Protein AF-A0A1M5T8Z6-F1 (afdb_monomer_lite)

Sequence (90 aa):
MNITPNNSIASHRTGALVGLCDWDITAKLGFSPNIEDDPDKVVNSWGFDVDGKPCAIWDYKGSHKRGIFSTFGPRDVLRRLFGDHYVSDR

Organism: NCBI:txid1437360

Secondary structure (DSSP, 8-state):
--EEE-S---SS--EEEES--HHHHHHHHTS-------TTTEEEEEEEEETTEEEEEEEETTTGGGTEEEEES-HHHHHHHHGGGEEE--

pLDDT: mean 90.71, std 6.5, range [57.84, 96.06]

Radius of gyration: 11.6 Å; chains: 1; bounding box: 26×28×24 Å

Foldseek 3Di:
DDKAFDADDDPDFFWKFADDAQVVVCVLRVHHQDYDDDVQFFDGKTWIDDVNWTKIWTDTVPCNVRRMITMDTDPVRVCVRRPPRIGGDD

Structure (mmCIF, N/CA/C/O backbone):
data_AF-A0A1M5T8Z6-F1
#
_entry.id   AF-A0A1M5T8Z6-F1
#
loop_
_atom_site.group_PDB
_atom_site.id
_atom_site.type_symbol
_atom_site.label_atom_id
_atom_site.label_alt_id
_atom_site.label_comp_id
_atom_site.label_asym_id
_atom_site.label_entity_id
_atom_site.label_seq_id
_atom_site.pdbx_PDB_ins_code
_atom_site.Cartn_x
_atom_site.Cartn_y
_atom_site.Cartn_z
_atom_site.occupancy
_atom_site.B_iso_or_equiv
_atom_site.auth_seq_id
_atom_site.auth_comp_id
_atom_site.auth_asym_id
_atom_site.auth_atom_id
_atom_site.pdbx_PDB_model_num
ATOM 1 N N . MET A 1 1 ? -14.493 -9.891 3.424 1.00 79.06 1 MET A N 1
ATOM 2 C CA . MET A 1 1 ? -13.355 -9.140 3.977 1.00 79.06 1 MET A CA 1
ATOM 3 C C . MET A 1 1 ? -13.727 -7.690 3.805 1.00 79.06 1 MET A C 1
ATOM 5 O O . MET A 1 1 ? -14.074 -7.324 2.687 1.00 79.06 1 MET A O 1
ATOM 9 N N . ASN A 1 2 ? -13.803 -6.935 4.889 1.00 91.69 2 ASN A N 1
ATOM 10 C CA . ASN A 1 2 ? -14.183 -5.534 4.840 1.00 91.69 2 ASN A CA 1
ATOM 11 C C . ASN A 1 2 ? -12.914 -4.686 4.775 1.00 91.69 2 ASN A C 1
ATOM 13 O O . ASN A 1 2 ? -12.094 -4.769 5.689 1.00 91.69 2 ASN A O 1
ATOM 17 N N . ILE A 1 3 ? -12.752 -3.928 3.693 1.00 95.44 3 ILE A N 1
ATOM 18 C CA . ILE A 1 3 ? -11.641 -2.993 3.508 1.00 95.44 3 ILE A CA 1
ATOM 19 C C . ILE A 1 3 ? -12.206 -1.593 3.705 1.00 95.44 3 ILE A C 1
ATOM 21 O O . ILE A 1 3 ? -13.139 -1.207 3.003 1.00 95.44 3 ILE A O 1
ATOM 25 N N . THR A 1 4 ? -11.641 -0.842 4.643 1.00 95.69 4 THR A N 1
ATOM 26 C CA . THR A 1 4 ? -12.045 0.541 4.904 1.00 95.69 4 THR A CA 1
ATOM 27 C C . THR A 1 4 ? -10.832 1.449 4.728 1.00 95.69 4 THR A C 1
ATOM 29 O O . THR A 1 4 ? -9.832 1.214 5.407 1.00 95.69 4 THR A O 1
ATOM 32 N N . PRO A 1 5 ? -10.877 2.473 3.858 1.00 95.25 5 PRO A N 1
ATOM 33 C CA . PRO A 1 5 ? -9.789 3.438 3.763 1.00 95.25 5 PRO A CA 1
ATOM 34 C C . PRO A 1 5 ? -9.645 4.198 5.085 1.00 95.25 5 PRO A C 1
ATOM 36 O O . PRO A 1 5 ? -10.639 4.573 5.711 1.00 95.25 5 PRO A O 1
ATOM 39 N N . ASN A 1 6 ? -8.407 4.441 5.504 1.00 89.88 6 ASN A N 1
ATOM 40 C CA . ASN A 1 6 ? -8.089 5.263 6.665 1.00 89.88 6 ASN A CA 1
ATOM 41 C C . ASN A 1 6 ? -6.974 6.259 6.320 1.00 89.88 6 ASN A C 1
ATOM 43 O O . ASN A 1 6 ? -6.200 6.049 5.392 1.00 89.88 6 ASN A O 1
ATOM 47 N N . ASN A 1 7 ? -6.880 7.353 7.072 1.00 84.31 7 ASN A N 1
ATOM 48 C CA . ASN A 1 7 ? -5.900 8.412 6.807 1.00 84.31 7 ASN A CA 1
ATOM 49 C C . ASN A 1 7 ? -4.635 8.247 7.666 1.00 84.31 7 ASN A C 1
ATOM 51 O O . ASN A 1 7 ? -4.050 9.237 8.100 1.00 84.31 7 ASN A O 1
ATOM 55 N N . SER A 1 8 ? -4.254 7.006 7.982 1.00 79.88 8 SER A N 1
ATOM 56 C CA . SER A 1 8 ? -3.107 6.706 8.838 1.00 79.88 8 SER A CA 1
ATOM 57 C C . SER A 1 8 ? -2.091 5.848 8.095 1.00 79.88 8 SER A C 1
ATOM 59 O O . SER A 1 8 ? -2.414 4.766 7.608 1.00 79.88 8 SER A O 1
ATOM 61 N N . ILE A 1 9 ? -0.845 6.315 8.048 1.00 75.56 9 ILE A N 1
ATOM 62 C CA . ILE A 1 9 ? 0.301 5.506 7.629 1.00 75.56 9 ILE A CA 1
ATOM 63 C C . ILE A 1 9 ? 0.975 4.895 8.851 1.00 75.56 9 ILE A C 1
ATOM 65 O O . ILE A 1 9 ? 1.156 5.539 9.885 1.00 75.56 9 ILE A O 1
ATOM 69 N N . ALA A 1 10 ? 1.383 3.638 8.728 1.00 77.50 10 ALA A N 1
ATOM 70 C CA . ALA A 1 10 ? 2.249 3.026 9.721 1.00 77.50 10 ALA A CA 1
ATOM 71 C C . ALA A 1 10 ? 3.699 3.518 9.579 1.00 77.50 10 ALA A C 1
ATOM 73 O O . ALA A 1 10 ? 4.122 3.981 8.526 1.00 77.50 10 ALA A O 1
ATOM 74 N N . SER A 1 11 ? 4.487 3.407 10.648 1.00 76.19 11 SER A N 1
ATOM 75 C CA . SER A 1 11 ? 5.845 3.967 10.705 1.00 76.19 11 SER A CA 1
ATOM 76 C C . SER A 1 11 ? 6.948 3.055 10.156 1.00 76.19 11 SER A C 1
ATOM 78 O O . SER A 1 11 ? 8.109 3.459 10.119 1.00 76.19 11 SER A O 1
ATOM 80 N N . HIS A 1 12 ? 6.629 1.815 9.775 1.00 85.12 12 HIS A N 1
ATOM 81 C CA . HIS A 1 12 ? 7.619 0.841 9.316 1.00 85.12 12 HIS A CA 1
ATOM 82 C C . HIS A 1 12 ? 7.029 -0.161 8.322 1.00 85.12 12 HIS A C 1
ATOM 84 O O . HIS A 1 12 ? 5.819 -0.355 8.244 1.00 85.12 12 HIS A O 1
ATOM 90 N N . ARG A 1 13 ? 7.917 -0.818 7.577 1.00 91.38 13 ARG A N 1
ATOM 91 C CA . ARG A 1 13 ? 7.602 -1.849 6.585 1.00 91.38 13 ARG A CA 1
ATOM 92 C C . ARG A 1 13 ? 7.611 -3.244 7.224 1.00 91.38 13 ARG A C 1
ATOM 94 O O . ARG A 1 13 ? 8.481 -3.534 8.040 1.00 91.38 13 ARG A O 1
ATOM 101 N N . THR A 1 14 ? 6.678 -4.107 6.820 1.00 93.88 14 THR A N 1
ATOM 102 C CA . THR A 1 14 ? 6.609 -5.534 7.207 1.00 93.88 14 THR A CA 1
ATOM 103 C C . THR A 1 14 ? 6.686 -6.499 6.017 1.00 93.88 14 THR A C 1
ATOM 105 O O . THR A 1 14 ? 6.733 -7.718 6.200 1.00 93.88 14 THR A O 1
ATOM 108 N N . GLY A 1 15 ? 6.684 -5.984 4.788 1.00 94.00 15 GLY A N 1
ATOM 109 C CA . GLY A 1 15 ? 6.772 -6.790 3.576 1.00 94.00 15 GLY A CA 1
ATOM 110 C C . GLY A 1 15 ? 6.729 -5.954 2.306 1.00 94.00 15 GLY A C 1
ATOM 111 O O . GLY A 1 15 ? 6.885 -4.728 2.338 1.00 94.00 15 GLY A O 1
ATOM 112 N N . ALA A 1 16 ? 6.504 -6.627 1.184 1.00 95.19 16 ALA A N 1
ATOM 113 C 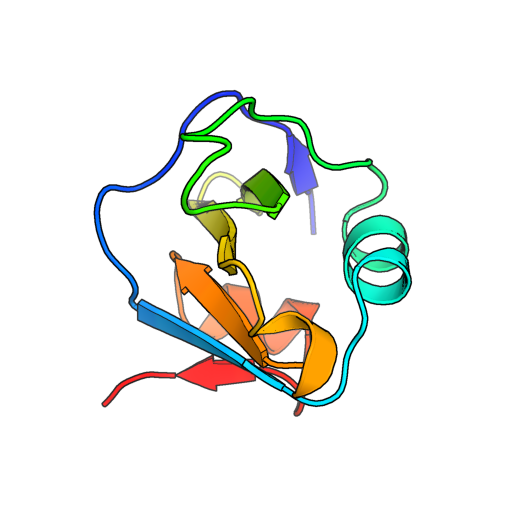CA . ALA A 1 16 ? 6.348 -6.003 -0.116 1.00 95.19 16 ALA A CA 1
ATOM 114 C C . ALA A 1 16 ? 5.299 -6.706 -0.987 1.00 95.19 16 ALA A C 1
ATOM 116 O O . ALA A 1 16 ? 5.078 -7.911 -0.867 1.00 95.19 16 ALA A O 1
ATOM 117 N N . LEU A 1 17 ? 4.703 -5.952 -1.909 1.00 95.06 17 LEU A N 1
ATOM 118 C CA . LEU A 1 17 ? 4.009 -6.486 -3.077 1.00 95.06 17 LEU A CA 1
ATOM 119 C C . LEU A 1 17 ? 4.959 -6.495 -4.268 1.00 95.06 17 LEU A C 1
ATOM 121 O O . 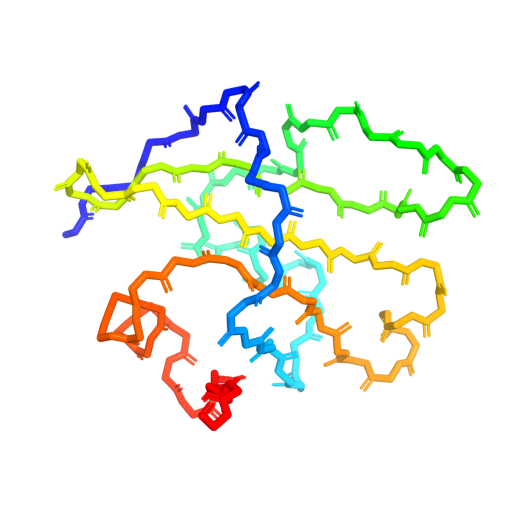LEU A 1 17 ? 5.704 -5.533 -4.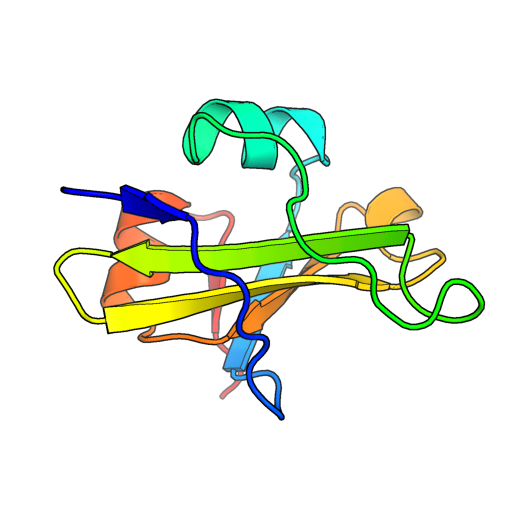458 1.00 95.06 17 LEU A O 1
ATOM 125 N N . VAL A 1 18 ? 4.924 -7.558 -5.066 1.00 94.50 18 VAL A N 1
ATOM 126 C CA . VAL A 1 18 ? 5.749 -7.721 -6.265 1.00 94.50 18 VAL A CA 1
ATOM 127 C C . VAL A 1 18 ? 4.904 -8.100 -7.479 1.00 94.50 18 VAL A C 1
ATOM 129 O O . VAL A 1 18 ? 3.955 -8.877 -7.379 1.00 94.50 18 VAL A O 1
ATOM 132 N N . GLY A 1 19 ? 5.266 -7.572 -8.647 1.00 92.44 19 GLY A N 1
ATOM 133 C CA . GLY A 1 19 ? 4.624 -7.919 -9.918 1.00 92.44 19 GLY A CA 1
ATOM 134 C C . GLY A 1 19 ? 3.206 -7.366 -10.086 1.00 92.44 19 GLY A C 1
ATOM 135 O O . GLY A 1 19 ? 2.433 -7.947 -10.838 1.00 92.44 19 GLY A O 1
ATOM 136 N N . LEU A 1 20 ? 2.874 -6.282 -9.384 1.00 92.06 20 LEU A N 1
ATOM 137 C CA . LEU A 1 20 ? 1.635 -5.514 -9.550 1.00 92.06 20 LEU A CA 1
ATOM 138 C C . LEU A 1 20 ? 1.967 -4.099 -10.034 1.00 92.06 20 LEU A C 1
ATOM 140 O O . LEU A 1 20 ? 3.120 -3.670 -9.935 1.00 92.06 20 LEU A O 1
ATOM 144 N N . CYS A 1 21 ? 0.972 -3.365 -10.524 1.00 92.50 21 CYS A N 1
ATOM 145 C CA . CYS A 1 21 ? 1.026 -1.908 -10.640 1.00 92.50 21 CYS A CA 1
ATOM 146 C C . CYS A 1 21 ? 0.064 -1.221 -9.652 1.00 92.50 21 CYS A C 1
ATOM 148 O O . CYS A 1 21 ? -0.709 -1.861 -8.937 1.00 92.50 21 CYS A O 1
ATOM 150 N N . ASP A 1 22 ? 0.122 0.105 -9.604 1.00 91.88 22 ASP A N 1
ATOM 151 C CA . ASP A 1 22 ? -0.749 0.962 -8.795 1.00 91.88 22 ASP A CA 1
ATOM 152 C C . ASP A 1 22 ? -2.240 0.764 -9.117 1.00 91.88 22 ASP A C 1
ATOM 154 O O . ASP A 1 22 ? -3.082 0.770 -8.212 1.00 91.88 22 ASP A O 1
ATOM 158 N N . TRP A 1 23 ? -2.564 0.518 -10.390 1.00 93.75 23 TRP A N 1
ATOM 159 C CA . TRP A 1 23 ? -3.926 0.210 -10.819 1.00 93.75 23 TRP A CA 1
ATOM 160 C C . TRP A 1 23 ? -4.430 -1.116 -10.244 1.00 93.75 23 TRP A C 1
ATOM 162 O O . TRP A 1 23 ? -5.559 -1.171 -9.760 1.00 93.75 23 TRP A O 1
ATOM 172 N N . ASP A 1 24 ? -3.603 -2.167 -10.227 1.00 94.81 24 ASP A N 1
ATOM 173 C CA . ASP A 1 24 ? -3.992 -3.463 -9.658 1.00 94.81 24 ASP A CA 1
ATOM 174 C C . ASP A 1 24 ? -4.287 -3.341 -8.159 1.00 94.81 24 ASP A C 1
ATOM 176 O O . ASP A 1 24 ? -5.275 -3.886 -7.662 1.00 94.81 24 ASP A O 1
ATOM 180 N N . ILE A 1 25 ? -3.448 -2.588 -7.440 1.00 94.81 25 ILE A N 1
ATOM 181 C CA . ILE A 1 25 ? -3.623 -2.316 -6.009 1.00 94.81 25 ILE A CA 1
ATOM 182 C C . ILE A 1 25 ? -4.927 -1.548 -5.781 1.00 94.81 25 ILE A C 1
ATOM 184 O O . ILE A 1 25 ? -5.759 -1.974 -4.981 1.00 94.81 25 ILE A O 1
ATOM 188 N N . THR A 1 26 ? -5.143 -0.466 -6.529 1.00 95.62 26 THR A N 1
ATOM 189 C CA . THR A 1 26 ? -6.363 0.353 -6.465 1.00 95.62 26 THR A CA 1
ATOM 190 C C . THR A 1 26 ? -7.613 -0.476 -6.760 1.00 95.62 26 THR A C 1
ATOM 192 O O . THR A 1 26 ? -8.584 -0.421 -6.007 1.00 95.62 26 THR A O 1
ATOM 195 N N . ALA A 1 27 ? -7.586 -1.309 -7.804 1.00 95.56 27 ALA A N 1
ATOM 196 C CA . ALA A 1 27 ? -8.695 -2.190 -8.159 1.00 95.56 27 ALA A CA 1
ATOM 197 C C . ALA A 1 27 ? -8.971 -3.232 -7.067 1.00 95.56 27 ALA A C 1
ATOM 199 O O . ALA A 1 27 ? -10.125 -3.576 -6.809 1.00 95.56 27 ALA A O 1
ATOM 200 N N . LYS A 1 28 ? -7.922 -3.723 -6.396 1.00 95.12 28 LYS A N 1
ATOM 201 C CA . LYS A 1 28 ? -8.047 -4.707 -5.320 1.00 95.12 28 LYS A CA 1
ATOM 202 C C . LYS A 1 28 ? -8.604 -4.113 -4.031 1.00 95.12 28 LYS A C 1
ATOM 204 O O . LYS A 1 28 ? -9.382 -4.777 -3.347 1.00 95.12 28 LYS A O 1
ATOM 209 N N . LEU A 1 29 ? -8.184 -2.896 -3.697 1.00 94.81 29 LEU A N 1
ATOM 210 C CA . LEU A 1 29 ? -8.619 -2.172 -2.507 1.00 94.81 29 LEU A CA 1
ATOM 211 C C . LEU A 1 29 ? -9.990 -1.508 -2.691 1.00 94.81 29 LEU A C 1
ATOM 213 O O . LEU A 1 29 ? -10.715 -1.330 -1.716 1.00 94.81 29 LEU A O 1
ATOM 217 N N . GLY A 1 30 ? -10.355 -1.172 -3.929 1.00 96.06 30 GLY A N 1
ATOM 218 C CA . GLY A 1 30 ? -11.603 -0.492 -4.272 1.00 96.06 30 GLY A CA 1
ATOM 219 C C . GLY A 1 30 ? -11.556 1.029 -4.101 1.00 96.06 30 GLY A C 1
ATOM 220 O O . GLY A 1 30 ? -12.599 1.675 -4.184 1.00 96.06 30 GLY A O 1
ATOM 221 N N . PHE A 1 31 ? -10.377 1.608 -3.857 1.00 95.88 31 PHE A N 1
ATOM 222 C CA . PHE A 1 31 ? -10.171 3.050 -3.729 1.00 95.88 31 PHE A CA 1
ATOM 223 C C . PHE A 1 31 ? -8.740 3.445 -4.138 1.00 95.88 31 PHE A C 1
ATOM 225 O O . PHE A 1 31 ? -7.801 2.653 -4.034 1.00 95.88 31 PHE A O 1
ATOM 232 N N . SER A 1 32 ? -8.596 4.673 -4.637 1.00 95.38 32 SER A N 1
ATOM 233 C CA . SER A 1 32 ? -7.324 5.275 -5.069 1.00 95.38 32 SER A CA 1
ATOM 234 C C . SER A 1 32 ? -6.402 5.599 -3.881 1.00 95.38 32 SER A C 1
ATOM 236 O O . SER A 1 32 ? -6.883 5.606 -2.749 1.00 95.38 32 SER A O 1
ATOM 238 N N . PRO A 1 33 ? -5.106 5.912 -4.098 1.00 94.69 33 PRO A N 1
ATOM 239 C CA . PRO A 1 33 ? -4.241 6.432 -3.038 1.00 94.69 33 PRO A CA 1
ATOM 240 C C . PRO A 1 33 ? -4.944 7.540 -2.251 1.00 94.69 33 PRO A C 1
ATOM 242 O O . PRO A 1 33 ? -5.496 8.471 -2.840 1.00 94.69 33 PRO A O 1
ATOM 245 N N . ASN A 1 34 ? -4.975 7.406 -0.929 1.00 94.19 34 ASN A N 1
ATOM 246 C CA . ASN A 1 34 ? -5.787 8.249 -0.053 1.00 94.19 34 ASN A CA 1
ATOM 247 C C . ASN A 1 34 ? -4.956 9.039 0.962 1.00 94.19 34 ASN A C 1
ATOM 249 O O . ASN A 1 34 ? -5.526 9.751 1.787 1.00 94.19 34 ASN A O 1
ATOM 253 N N . ILE A 1 35 ? -3.629 8.911 0.909 1.00 91.62 35 ILE A N 1
ATOM 254 C CA . ILE A 1 35 ? -2.712 9.622 1.793 1.00 91.62 35 ILE A CA 1
ATOM 255 C C . ILE A 1 35 ? -1.717 10.425 0.961 1.00 91.62 35 ILE A C 1
ATOM 257 O O . ILE A 1 35 ? -1.057 9.896 0.068 1.00 91.62 35 ILE A O 1
ATOM 261 N N . GLU A 1 36 ? -1.612 11.710 1.290 1.00 87.00 36 GLU A N 1
ATOM 262 C CA . GLU A 1 36 ? -0.549 12.590 0.819 1.00 87.00 36 GLU A CA 1
ATOM 263 C C . GLU A 1 36 ? 0.667 12.400 1.738 1.00 87.00 36 GLU A C 1
ATOM 265 O O . GLU A 1 36 ? 0.649 12.781 2.908 1.00 87.00 36 GLU A O 1
ATOM 270 N N . ASP A 1 37 ? 1.686 11.716 1.225 1.00 86.06 37 ASP A N 1
ATOM 271 C CA . ASP A 1 37 ? 2.956 11.444 1.909 1.00 86.06 37 ASP A CA 1
ATOM 272 C C . ASP A 1 37 ? 4.058 12.348 1.315 1.00 86.06 37 ASP A C 1
ATOM 274 O O . ASP A 1 37 ? 3.778 13.182 0.456 1.00 86.06 37 ASP A O 1
ATOM 278 N N . ASP A 1 38 ? 5.310 12.205 1.749 1.00 85.00 38 ASP A N 1
ATOM 279 C CA . ASP A 1 38 ? 6.444 12.991 1.247 1.00 85.00 38 ASP A CA 1
ATOM 280 C C . ASP A 1 38 ? 6.608 12.819 -0.284 1.00 85.00 38 ASP A C 1
ATOM 282 O O . ASP A 1 38 ? 7.079 11.761 -0.727 1.00 85.00 38 ASP A O 1
ATOM 286 N N . PRO A 1 39 ? 6.283 13.839 -1.108 1.00 85.88 39 PRO A N 1
ATOM 287 C CA . PRO A 1 39 ? 6.249 13.714 -2.567 1.00 85.88 39 PRO A CA 1
ATOM 288 C C . PRO A 1 39 ? 7.641 13.536 -3.191 1.00 85.88 39 PRO A C 1
ATOM 290 O O . PRO A 1 39 ? 7.766 13.084 -4.334 1.00 85.88 39 PRO A O 1
ATOM 293 N N . ASP A 1 40 ? 8.714 13.848 -2.455 1.00 86.62 40 ASP A N 1
ATOM 294 C CA . ASP A 1 40 ? 10.077 13.592 -2.920 1.00 86.62 40 ASP A CA 1
ATOM 295 C C . ASP A 1 40 ? 10.428 12.100 -2.850 1.00 86.62 40 ASP A C 1
ATOM 297 O O . ASP A 1 40 ? 11.295 11.625 -3.598 1.00 86.62 40 ASP A O 1
ATOM 301 N N . LYS A 1 41 ? 9.737 11.350 -1.983 1.00 86.06 41 LYS A N 1
ATOM 302 C CA . LYS A 1 41 ? 10.030 9.948 -1.666 1.00 86.06 41 LYS A CA 1
ATOM 303 C C . LYS A 1 41 ? 8.943 8.979 -2.103 1.00 86.06 41 LYS A C 1
ATOM 305 O O . LYS A 1 41 ? 9.284 7.867 -2.505 1.00 86.06 41 LYS A O 1
ATOM 310 N N . VAL A 1 42 ? 7.676 9.360 -2.017 1.00 89.69 42 VAL A N 1
ATOM 311 C CA . VAL A 1 42 ? 6.511 8.488 -2.193 1.00 89.69 42 VAL A CA 1
ATOM 312 C C . VAL A 1 42 ? 5.640 9.038 -3.316 1.00 89.69 42 VAL A C 1
ATOM 314 O O . VAL A 1 42 ? 5.334 10.222 -3.363 1.00 89.69 42 VAL A O 1
ATOM 317 N N . VAL A 1 43 ? 5.270 8.164 -4.250 1.00 90.69 43 VAL A N 1
ATOM 318 C CA . VAL A 1 43 ? 4.412 8.491 -5.397 1.00 90.69 43 VAL A CA 1
ATOM 319 C C . VAL A 1 43 ? 2.953 8.214 -5.063 1.00 90.69 43 VAL A C 1
ATOM 321 O O . VAL A 1 43 ? 2.090 9.031 -5.354 1.00 90.69 43 VAL A O 1
ATOM 324 N N . ASN A 1 44 ? 2.689 7.069 -4.433 1.00 92.69 44 ASN A N 1
ATOM 325 C CA . ASN A 1 44 ? 1.358 6.634 -4.037 1.00 92.69 44 ASN A CA 1
ATOM 326 C C . ASN A 1 44 ? 1.406 6.058 -2.620 1.00 92.69 44 ASN A C 1
ATOM 328 O O . ASN A 1 44 ? 2.314 5.287 -2.293 1.00 92.69 44 ASN A O 1
ATOM 332 N N . SER A 1 45 ? 0.418 6.401 -1.798 1.00 94.44 45 SER A N 1
ATOM 333 C CA . SER A 1 45 ? 0.281 5.891 -0.436 1.00 94.44 45 SER A CA 1
ATOM 334 C C . SER A 1 45 ? -1.171 5.500 -0.167 1.00 94.44 45 SER A C 1
ATOM 336 O O . SER A 1 45 ? -2.098 6.280 -0.411 1.00 94.44 45 SER A O 1
ATOM 338 N N . TRP A 1 46 ? -1.367 4.272 0.311 1.00 95.62 46 TRP A N 1
ATOM 339 C CA . TRP A 1 46 ? -2.667 3.745 0.720 1.00 95.62 46 TRP A CA 1
ATOM 340 C C . TRP A 1 46 ? -2.627 3.406 2.206 1.00 95.62 46 TRP A C 1
ATOM 342 O O . TRP A 1 46 ? -1.798 2.598 2.625 1.00 95.62 46 TRP A O 1
ATOM 352 N N . GLY A 1 47 ? -3.558 3.960 2.979 1.00 95.62 47 GLY A N 1
ATOM 353 C CA . GLY A 1 47 ? -3.853 3.537 4.349 1.00 95.62 47 GLY A CA 1
ATOM 354 C C . GLY A 1 47 ? -5.241 2.912 4.423 1.00 95.62 47 GLY A C 1
ATOM 355 O O . GLY A 1 47 ? -6.208 3.457 3.882 1.00 95.62 47 GLY A O 1
ATOM 356 N N . PHE A 1 48 ? -5.353 1.738 5.043 1.00 95.75 48 PHE A N 1
ATOM 357 C CA . PHE A 1 48 ? -6.630 1.042 5.183 1.00 95.75 48 PHE A CA 1
ATOM 358 C C . PHE A 1 48 ? -6.651 0.049 6.335 1.00 95.75 48 PHE A C 1
ATOM 360 O O . PHE A 1 48 ? -5.625 -0.455 6.781 1.00 95.75 48 PHE A O 1
ATOM 367 N N . ASP A 1 49 ? -7.855 -0.287 6.774 1.00 95.25 49 ASP A N 1
ATOM 368 C CA . ASP A 1 49 ? -8.108 -1.377 7.700 1.00 95.25 49 ASP A CA 1
ATOM 369 C C . ASP A 1 49 ? -8.746 -2.553 6.970 1.00 95.25 49 ASP A C 1
ATOM 371 O O . ASP A 1 49 ? -9.639 -2.380 6.140 1.00 95.25 49 ASP A O 1
ATOM 375 N N . VAL A 1 50 ? -8.320 -3.765 7.320 1.00 94.50 50 VAL A N 1
ATOM 376 C CA . VAL A 1 50 ? -8.923 -5.007 6.832 1.00 94.50 50 VAL A CA 1
ATOM 377 C C . VAL A 1 50 ? -9.484 -5.768 8.014 1.00 94.50 50 VAL A C 1
ATOM 379 O O . VAL A 1 50 ? -8.730 -6.256 8.857 1.00 94.50 50 VAL A O 1
ATOM 382 N N . ASP A 1 51 ? -10.810 -5.848 8.097 1.00 93.44 51 ASP A N 1
ATOM 383 C CA . ASP A 1 51 ? -11.516 -6.431 9.244 1.00 93.44 51 ASP A CA 1
ATOM 384 C C . ASP A 1 51 ? -11.008 -5.846 10.592 1.00 93.44 51 ASP A C 1
ATOM 386 O O . ASP A 1 51 ? -10.811 -6.565 11.572 1.00 93.44 51 ASP A O 1
ATOM 390 N N . GLY A 1 52 ? -10.735 -4.532 10.619 1.00 91.38 52 GLY A N 1
ATOM 391 C CA . GLY A 1 52 ? -10.232 -3.796 11.789 1.00 91.38 52 GLY A CA 1
ATOM 392 C C . GLY A 1 52 ? -8.723 -3.905 12.045 1.00 91.38 52 GLY A C 1
ATOM 393 O O . GLY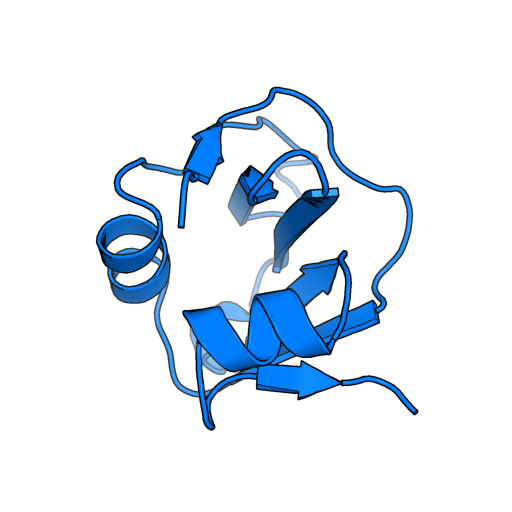 A 1 52 ? -8.253 -3.443 13.083 1.00 91.38 52 GLY A O 1
ATOM 394 N N . LYS A 1 53 ? -7.958 -4.531 11.140 1.00 92.25 53 LYS A N 1
ATOM 395 C CA . LYS A 1 53 ? -6.497 -4.629 11.244 1.00 92.25 53 LYS A CA 1
ATOM 396 C C . LYS A 1 53 ? -5.814 -3.593 10.343 1.00 92.25 53 LYS A C 1
ATOM 398 O O . LYS A 1 53 ? -6.044 -3.645 9.131 1.00 92.25 53 LYS A O 1
ATOM 403 N N . PRO A 1 54 ? -4.925 -2.747 10.888 1.00 94.25 54 PRO A N 1
ATOM 404 C CA . PRO A 1 54 ? -4.291 -1.684 10.124 1.00 94.25 54 PRO A CA 1
ATOM 405 C C . PRO A 1 54 ? -3.318 -2.246 9.093 1.00 94.25 54 PRO A C 1
ATOM 407 O O . PRO A 1 54 ? -2.506 -3.129 9.389 1.00 94.25 54 PRO A O 1
ATOM 410 N N . CYS A 1 55 ? -3.407 -1.710 7.883 1.00 95.00 55 CYS A N 1
ATOM 411 C CA . CYS A 1 55 ? -2.563 -2.018 6.745 1.00 95.00 55 CYS A CA 1
ATOM 412 C C . CYS A 1 55 ? -2.170 -0.722 6.026 1.00 95.00 55 CYS A C 1
ATOM 414 O O . CYS A 1 55 ? -2.908 0.262 6.027 1.00 95.00 55 CYS A O 1
ATOM 416 N N . ALA A 1 56 ? -1.005 -0.731 5.389 1.00 95.69 56 ALA A N 1
ATOM 417 C CA . ALA A 1 56 ? -0.590 0.352 4.509 1.00 95.69 56 ALA A CA 1
ATOM 418 C C . ALA A 1 56 ? 0.220 -0.184 3.329 1.00 95.69 56 ALA A C 1
ATOM 420 O O . ALA A 1 56 ? 0.822 -1.260 3.415 1.00 95.69 56 ALA A O 1
ATOM 421 N N . ILE A 1 57 ? 0.229 0.562 2.228 1.00 95.19 57 ILE A N 1
ATOM 422 C CA . ILE A 1 57 ? 1.034 0.278 1.038 1.00 95.19 57 ILE A CA 1
ATOM 423 C C . ILE A 1 57 ? 1.686 1.579 0.574 1.00 95.19 57 ILE A C 1
ATOM 425 O O . ILE A 1 57 ? 1.009 2.597 0.463 1.00 95.19 57 ILE A O 1
ATOM 429 N N . TRP A 1 58 ? 2.979 1.524 0.257 1.00 94.31 58 TRP A N 1
ATOM 430 C CA . TRP A 1 58 ? 3.745 2.651 -0.268 1.00 94.31 58 TRP A CA 1
ATOM 431 C C . TRP A 1 58 ? 4.411 2.305 -1.592 1.00 94.31 58 TRP A C 1
ATOM 433 O O . TRP A 1 58 ? 5.168 1.333 -1.702 1.00 94.31 58 TRP A O 1
ATOM 443 N N . ASP A 1 59 ? 4.199 3.168 -2.575 1.00 93.44 59 ASP A N 1
ATOM 444 C CA . ASP A 1 59 ? 5.001 3.251 -3.787 1.00 93.44 59 ASP A CA 1
ATOM 445 C C . ASP A 1 59 ? 6.103 4.292 -3.588 1.00 93.44 59 ASP A C 1
ATOM 447 O O . ASP A 1 59 ? 5.897 5.488 -3.798 1.00 93.44 59 ASP A O 1
ATOM 451 N N . TYR A 1 60 ? 7.290 3.857 -3.170 1.00 89.69 60 TYR A N 1
ATOM 452 C CA . TYR A 1 60 ? 8.441 4.756 -3.140 1.00 89.69 60 TYR A CA 1
ATOM 453 C C . TYR A 1 60 ? 8.909 5.062 -4.560 1.00 89.69 60 TYR A C 1
ATOM 455 O O . TYR A 1 60 ? 8.986 4.169 -5.402 1.00 89.69 60 TYR A O 1
ATOM 463 N N . LYS A 1 61 ? 9.321 6.302 -4.811 1.00 87.06 61 LYS A N 1
ATOM 464 C CA . LYS A 1 61 ? 9.810 6.790 -6.102 1.00 87.06 61 LYS A CA 1
ATOM 465 C C . LYS A 1 61 ? 10.809 5.820 -6.741 1.00 87.06 61 LYS A C 1
ATOM 467 O O . LYS A 1 61 ? 11.879 5.543 -6.208 1.00 87.06 61 LYS A O 1
ATOM 472 N N . GLY A 1 62 ? 10.442 5.303 -7.915 1.00 83.31 62 GLY A N 1
ATOM 473 C CA . GLY A 1 62 ? 11.229 4.329 -8.678 1.00 83.31 62 GLY A CA 1
ATOM 474 C C . GLY A 1 62 ? 10.922 2.857 -8.375 1.00 83.31 62 GLY A C 1
ATOM 475 O O . GLY A 1 62 ? 11.325 2.000 -9.160 1.00 83.31 62 GLY A O 1
ATOM 476 N N . SER A 1 63 ? 10.177 2.548 -7.312 1.00 80.12 63 SER A N 1
ATOM 477 C CA . SER A 1 63 ? 9.791 1.176 -6.951 1.00 80.12 63 SER A CA 1
ATOM 478 C C . SER A 1 63 ? 8.700 0.630 -7.873 1.00 80.12 63 SER A C 1
ATOM 480 O O . SER A 1 63 ? 8.836 -0.502 -8.343 1.00 80.12 63 SER A O 1
ATOM 482 N N . HIS A 1 64 ? 7.728 1.456 -8.285 1.00 75.12 64 HIS A N 1
ATOM 483 C CA . HIS A 1 64 ? 6.779 1.107 -9.355 1.00 75.12 64 HIS A CA 1
ATOM 484 C C . HIS A 1 64 ? 7.457 0.680 -10.665 1.00 75.12 64 HIS A C 1
ATOM 486 O O . HIS A 1 64 ? 6.962 -0.216 -11.340 1.00 75.12 64 HIS A O 1
ATOM 492 N N . LYS A 1 65 ? 8.633 1.231 -11.019 1.00 79.69 65 LYS A N 1
ATOM 493 C CA . LYS A 1 65 ? 9.375 0.813 -12.233 1.00 79.69 65 LYS A CA 1
ATOM 494 C C . LYS A 1 65 ? 9.856 -0.635 -12.162 1.00 79.69 65 LYS A C 1
ATOM 496 O O . LYS A 1 65 ? 10.193 -1.226 -13.182 1.00 79.69 65 LYS A O 1
ATOM 501 N N . ARG A 1 66 ? 9.930 -1.188 -10.952 1.00 81.62 66 ARG A N 1
ATOM 502 C CA . ARG A 1 66 ? 10.298 -2.577 -10.672 1.00 81.62 66 ARG A CA 1
ATOM 503 C C . ARG A 1 66 ? 9.080 -3.425 -10.294 1.00 81.62 66 ARG A C 1
ATOM 505 O O . ARG A 1 66 ? 9.260 -4.602 -10.004 1.00 81.62 66 ARG A O 1
ATOM 512 N N . GLY A 1 67 ? 7.879 -2.836 -10.269 1.00 87.12 67 GLY A N 1
ATOM 513 C CA . GLY A 1 67 ? 6.655 -3.473 -9.787 1.00 87.12 67 GLY A CA 1
ATOM 514 C C . GLY A 1 67 ? 6.745 -3.890 -8.320 1.00 87.12 67 GLY A C 1
ATOM 515 O O . GLY A 1 67 ? 6.261 -4.966 -7.981 1.00 87.12 67 GLY A O 1
ATOM 516 N N . ILE A 1 68 ? 7.437 -3.109 -7.478 1.00 92.44 68 ILE A N 1
ATOM 517 C CA . ILE A 1 68 ? 7.625 -3.399 -6.049 1.00 92.44 68 ILE A CA 1
ATOM 518 C C . ILE A 1 68 ? 6.976 -2.293 -5.221 1.00 92.44 68 ILE A C 1
ATOM 520 O O . ILE A 1 68 ? 7.276 -1.121 -5.425 1.00 92.44 68 ILE A O 1
ATOM 524 N N . PHE A 1 69 ? 6.161 -2.668 -4.240 1.00 94.38 69 PHE A N 1
ATOM 525 C CA . PHE A 1 69 ? 5.524 -1.743 -3.300 1.00 94.38 69 PHE A CA 1
ATOM 526 C C . PHE A 1 69 ? 5.815 -2.201 -1.882 1.00 94.38 69 PHE A C 1
ATOM 528 O O . PHE A 1 69 ? 5.760 -3.394 -1.603 1.00 94.38 69 PHE A O 1
ATOM 535 N N . SER A 1 70 ? 6.135 -1.282 -0.978 1.00 94.31 70 SER A N 1
ATOM 536 C CA . SER A 1 70 ? 6.326 -1.635 0.431 1.00 94.31 70 SER A CA 1
ATOM 537 C C . SER A 1 70 ? 4.975 -1.777 1.111 1.00 94.31 70 SER A C 1
ATOM 539 O O . SER A 1 70 ? 4.048 -1.044 0.785 1.00 94.31 70 SER A O 1
ATOM 541 N N . THR A 1 71 ? 4.861 -2.682 2.074 1.00 95.38 71 THR A N 1
ATOM 542 C CA . THR A 1 71 ? 3.614 -2.896 2.813 1.00 95.38 71 THR A CA 1
ATOM 543 C C . THR A 1 71 ? 3.829 -2.851 4.312 1.00 95.38 71 THR A C 1
ATOM 545 O O . THR A 1 71 ? 4.891 -3.233 4.807 1.00 95.38 71 THR A O 1
ATOM 548 N N . PHE A 1 72 ? 2.774 -2.501 5.029 1.00 95.12 72 PHE A N 1
ATOM 549 C CA . PHE A 1 72 ? 2.619 -2.727 6.455 1.00 95.12 72 PHE A CA 1
ATOM 550 C C . PHE A 1 72 ? 1.326 -3.491 6.713 1.00 95.12 72 PHE A C 1
ATOM 552 O O . PHE A 1 72 ? 0.312 -3.247 6.061 1.00 95.12 72 PHE A O 1
ATOM 559 N N . GLY A 1 73 ? 1.358 -4.387 7.692 1.00 93.44 73 GLY A N 1
ATOM 560 C CA . GLY A 1 73 ? 0.176 -5.076 8.190 1.00 9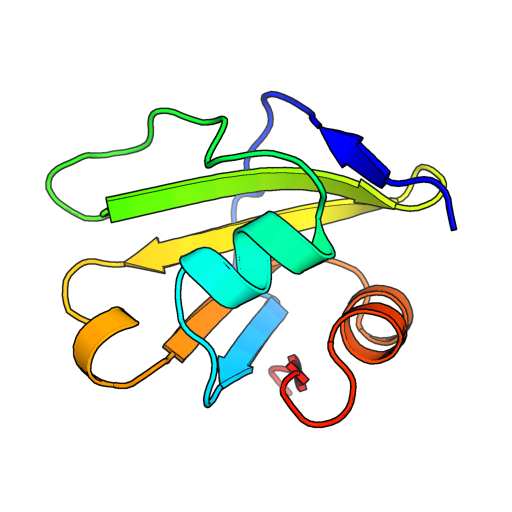3.44 73 GLY A CA 1
ATOM 561 C C . GLY A 1 73 ? 0.417 -6.560 8.463 1.00 93.44 73 GLY A C 1
ATOM 562 O O . GLY A 1 73 ? 1.523 -7.078 8.261 1.00 93.44 73 GLY A O 1
ATOM 563 N N . PRO A 1 74 ? -0.618 -7.271 8.940 1.00 93.62 74 PRO A N 1
ATOM 564 C CA . PRO A 1 74 ? -0.520 -8.688 9.260 1.00 93.62 74 PRO A CA 1
ATOM 565 C C . PRO A 1 74 ? -0.299 -9.540 8.005 1.00 93.62 74 PRO A C 1
ATOM 567 O O . PRO A 1 74 ? -1.074 -9.475 7.048 1.00 93.62 74 PRO A O 1
ATOM 570 N N . ARG A 1 75 ? 0.703 -10.425 8.049 1.00 93.69 75 ARG A N 1
ATOM 571 C CA . ARG A 1 75 ? 1.069 -11.324 6.940 1.00 93.69 75 ARG A CA 1
ATOM 572 C C . ARG A 1 75 ? -0.117 -12.093 6.358 1.00 93.69 75 ARG A C 1
ATOM 574 O O . ARG A 1 75 ? -0.258 -12.151 5.142 1.00 93.69 75 ARG A O 1
ATOM 581 N N . ASP A 1 76 ? -0.965 -12.684 7.197 1.00 93.56 76 ASP A N 1
ATOM 582 C CA . ASP A 1 76 ? -2.093 -13.488 6.708 1.00 93.56 76 ASP A CA 1
ATOM 583 C C . ASP A 1 76 ? -3.174 -12.649 6.028 1.00 93.56 76 ASP A C 1
ATOM 585 O O . ASP A 1 76 ? -3.836 -13.130 5.112 1.00 93.56 76 ASP A O 1
ATOM 589 N N . VAL A 1 77 ? -3.328 -11.388 6.438 1.00 94.44 77 VAL A N 1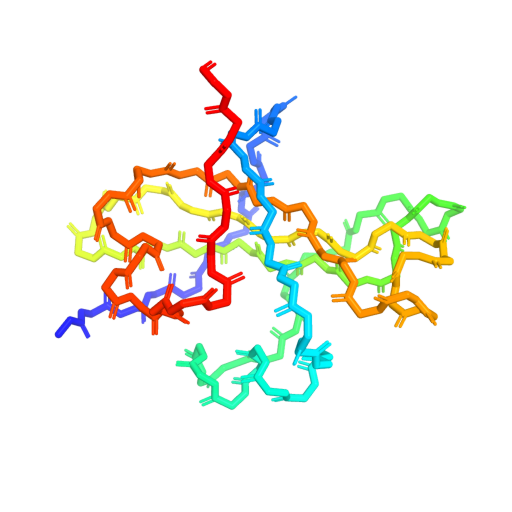
ATOM 590 C CA . VAL A 1 77 ? -4.258 -10.447 5.809 1.00 94.44 77 VAL A CA 1
ATOM 591 C C . VAL A 1 77 ? -3.751 -10.074 4.422 1.00 94.44 77 VAL A C 1
ATOM 593 O O . VAL A 1 77 ? -4.466 -10.263 3.440 1.00 94.44 77 VAL A O 1
ATOM 596 N N . LEU A 1 78 ? -2.501 -9.614 4.332 1.00 94.31 78 LEU A N 1
ATOM 597 C CA . LEU A 1 78 ? -1.906 -9.176 3.070 1.00 94.31 78 LEU A CA 1
ATOM 598 C C . LEU A 1 78 ? -1.748 -10.336 2.083 1.00 94.31 78 LEU A C 1
ATOM 600 O O . LEU A 1 78 ? -2.071 -10.179 0.910 1.00 94.31 78 LEU A O 1
ATOM 604 N N . ARG A 1 79 ? -1.378 -11.534 2.555 1.00 94.62 79 ARG A N 1
ATOM 605 C CA . ARG A 1 79 ? -1.363 -12.750 1.728 1.00 94.62 79 ARG A CA 1
ATOM 606 C C . ARG A 1 79 ? -2.759 -13.144 1.250 1.00 94.62 79 ARG A C 1
ATOM 608 O O . ARG A 1 79 ? -2.908 -13.603 0.127 1.00 94.62 79 ARG A O 1
ATOM 615 N N . ARG A 1 80 ? -3.800 -12.977 2.068 1.00 94.44 80 ARG A N 1
ATOM 616 C CA . ARG A 1 80 ? -5.175 -13.284 1.647 1.00 94.44 80 ARG A CA 1
ATOM 617 C C . ARG A 1 80 ? -5.726 -12.258 0.654 1.00 94.44 80 ARG A C 1
ATOM 619 O O . ARG A 1 80 ? -6.535 -12.629 -0.192 1.00 94.44 80 ARG A O 1
ATOM 626 N N . LEU A 1 81 ? -5.290 -11.002 0.739 1.00 93.88 81 LEU A N 1
ATOM 627 C CA . LEU A 1 81 ? -5.624 -9.975 -0.244 1.00 93.88 81 LEU A CA 1
ATOM 628 C C . LEU A 1 81 ? -4.866 -10.196 -1.553 1.00 93.88 81 LEU A C 1
ATOM 630 O O . LEU A 1 81 ? -5.492 -10.376 -2.592 1.00 93.88 81 LEU A O 1
ATOM 634 N N . PHE A 1 82 ? -3.538 -10.215 -1.508 1.00 94.56 82 PHE A N 1
ATOM 635 C CA . PHE A 1 82 ? -2.690 -10.124 -2.697 1.00 94.56 82 PHE A CA 1
ATOM 636 C C . PHE A 1 82 ? -2.106 -11.465 -3.162 1.00 94.56 82 PHE A C 1
ATOM 638 O O . PHE A 1 82 ? -1.490 -11.525 -4.221 1.00 94.56 82 PHE A O 1
ATOM 645 N N . GLY A 1 83 ? -2.325 -12.554 -2.423 1.00 93.88 83 GLY A N 1
ATOM 646 C CA . GLY A 1 83 ? -1.876 -13.890 -2.813 1.00 93.88 83 GLY A CA 1
ATOM 647 C C . GLY A 1 83 ? -0.358 -13.969 -2.959 1.00 93.88 83 GLY A C 1
ATOM 648 O O . GLY A 1 83 ? 0.384 -13.481 -2.103 1.00 93.88 83 GLY A O 1
ATOM 649 N N . ASP A 1 84 ? 0.083 -14.561 -4.069 1.00 93.62 84 ASP A N 1
ATOM 650 C CA . ASP A 1 84 ? 1.497 -14.789 -4.395 1.00 93.62 84 ASP A CA 1
ATOM 651 C C . ASP A 1 84 ? 2.274 -13.499 -4.691 1.00 93.62 84 ASP A C 1
ATOM 653 O O . ASP A 1 84 ? 3.504 -13.499 -4.691 1.00 93.62 84 ASP A O 1
ATOM 657 N N . HIS A 1 85 ? 1.573 -12.380 -4.884 1.00 94.38 85 HIS A N 1
ATOM 658 C CA . HIS A 1 85 ? 2.209 -11.076 -5.023 1.00 94.38 85 HIS A CA 1
ATOM 659 C C . HIS A 1 85 ? 2.749 -10.545 -3.694 1.00 94.38 85 HIS A C 1
ATOM 661 O O . HIS A 1 85 ? 3.552 -9.620 -3.709 1.00 94.38 85 HIS A O 1
ATOM 667 N N . TYR A 1 86 ? 2.335 -11.095 -2.548 1.00 94.50 86 TYR A N 1
ATOM 668 C CA . TYR A 1 86 ? 2.812 -10.652 -1.241 1.00 94.50 86 TYR A CA 1
ATOM 669 C C . TYR A 1 86 ? 4.040 -11.437 -0.765 1.00 94.50 86 TYR A C 1
ATOM 671 O O . TYR A 1 86 ? 4.001 -12.655 -0.582 1.00 94.50 86 TYR A O 1
ATOM 679 N N . VAL A 1 87 ? 5.108 -10.705 -0.453 1.00 92.88 87 VAL A N 1
ATOM 680 C CA . VAL A 1 87 ? 6.351 -11.220 0.124 1.00 92.88 87 VAL A CA 1
ATOM 681 C C . VAL A 1 87 ? 6.537 -10.596 1.505 1.00 92.88 87 VAL A C 1
ATOM 683 O O . VAL A 1 87 ? 6.759 -9.394 1.623 1.00 92.88 87 VAL A O 1
ATOM 686 N N . SER A 1 88 ? 6.445 -11.398 2.568 1.00 84.69 88 SER A N 1
ATOM 687 C CA . SER A 1 88 ? 6.736 -10.915 3.924 1.00 84.69 88 SER A CA 1
ATOM 688 C C . SER A 1 88 ? 8.232 -10.679 4.101 1.00 84.69 88 SER A C 1
ATOM 690 O O . SER A 1 88 ? 9.030 -11.525 3.685 1.00 84.69 88 SER A O 1
ATOM 692 N N . ASP A 1 89 ? 8.602 -9.609 4.799 1.00 79.75 89 ASP A N 1
ATOM 693 C CA . ASP A 1 89 ? 9.953 -9.512 5.344 1.00 79.75 89 ASP A CA 1
ATOM 694 C C . ASP A 1 89 ? 10.107 -10.579 6.456 1.00 79.75 89 ASP A C 1
ATOM 696 O O . ASP A 1 89 ? 9.112 -11.032 7.032 1.00 79.75 89 ASP A O 1
ATOM 700 N N . ARG A 1 90 ? 11.332 -11.091 6.639 1.00 57.84 90 ARG A N 1
ATOM 701 C CA . ARG A 1 90 ? 11.624 -12.240 7.518 1.00 57.84 90 ARG A CA 1
ATOM 702 C C . ARG A 1 90 ? 11.269 -11.987 8.978 1.00 57.84 90 ARG A C 1
ATOM 704 O O . ARG A 1 90 ? 11.552 -10.870 9.458 1.00 57.84 90 ARG A O 1
#